Protein AF-A0AAW5K0N6-F1 (afdb_monomer)

Nearest PDB structures (foldseek):
  1rtw-assembly1_D  TM=8.026E-01  e=4.717E+00  Pyrococcus furiosus DSM 3638
  6zmb-assembly1_B  TM=5.317E-01  e=1.872E+00  Pseudomonas putida KT2440
  8w1d-assembly1_A-2  TM=3.981E-01  e=7.067E+00  Pseudomonas aeruginosa PAO1
  6w1s-assembly1_D  TM=4.114E-01  e=8.904E+00  Mus musculus

pLDDT: mean 79.29, std 14.66, range [37.34, 95.25]

Foldseek 3Di:
DCPPVNVVVLVVQLVPDDPVADSVNSVVVSVVVCVVVVNDDPDDPDDPPPDDDPPPPPDPDDDDDLVRLVVLVVLLVVLVVVLVVLVVCLVVDDPVVNVVSVVVSVVSVVSNVVSVVVCVVVVHDPPVPPPDD

Organism: Bifidobacterium adolescentis (NCBI:txid1680)

Radius of gyration: 20.0 Å; Cα contacts (8 Å, |Δi|>4): 59; chains: 1; bounding box: 38×56×42 Å

Structure (mmCIF, N/CA/C/O backbone):
data_AF-A0AAW5K0N6-F1
#
_entry.id   AF-A0AAW5K0N6-F1
#
loop_
_atom_site.group_PDB
_atom_site.id
_atom_site.type_symbol
_atom_site.label_atom_id
_atom_site.label_alt_id
_atom_site.label_comp_id
_atom_site.label_asym_id
_atom_site.label_entity_id
_atom_site.label_seq_id
_atom_site.pdbx_PDB_ins_code
_atom_site.Cartn_x
_atom_site.Cartn_y
_atom_site.Cartn_z
_atom_site.occupancy
_atom_site.B_iso_or_equiv
_atom_site.auth_seq_id
_atom_site.auth_comp_id
_atom_site.auth_asym_id
_atom_site.auth_atom_id
_atom_site.pdbx_PDB_model_num
ATOM 1 N N . MET A 1 1 ? -0.573 10.912 1.934 1.00 37.34 1 MET A N 1
ATOM 2 C CA . MET A 1 1 ? -0.732 10.617 0.493 1.00 37.34 1 MET A CA 1
ATOM 3 C C . MET A 1 1 ? -0.506 11.913 -0.257 1.00 37.34 1 MET A C 1
ATOM 5 O O . MET A 1 1 ? -1.249 12.855 -0.013 1.00 37.34 1 MET A O 1
ATOM 9 N N . THR A 1 2 ? 0.468 12.003 -1.165 1.00 45.62 2 THR A N 1
ATOM 10 C CA . THR A 1 2 ? 0.558 13.175 -2.048 1.00 45.62 2 THR A CA 1
ATOM 11 C C . THR A 1 2 ? -0.726 13.242 -2.869 1.00 45.62 2 THR A C 1
ATOM 13 O O . THR A 1 2 ? -0.993 12.341 -3.663 1.00 45.62 2 THR A O 1
ATOM 16 N N . ASP A 1 3 ? -1.544 14.266 -2.614 1.00 56.03 3 ASP A N 1
ATOM 17 C CA . ASP A 1 3 ? -2.794 14.521 -3.328 1.00 56.03 3 ASP A CA 1
ATOM 18 C C . ASP A 1 3 ? -2.572 14.338 -4.841 1.00 56.03 3 ASP A C 1
ATOM 20 O O . ASP A 1 3 ? -1.567 14.806 -5.389 1.00 56.03 3 ASP A O 1
ATOM 24 N N . VAL A 1 4 ? -3.480 13.629 -5.518 1.00 54.66 4 VAL A N 1
ATOM 25 C CA . VAL A 1 4 ? -3.392 13.312 -6.960 1.00 54.66 4 VAL A CA 1
ATOM 26 C C . VAL A 1 4 ? -3.173 14.592 -7.776 1.00 54.66 4 VAL A C 1
ATOM 28 O O . VAL A 1 4 ? -2.460 14.592 -8.782 1.00 54.66 4 VAL A O 1
ATOM 31 N N . THR A 1 5 ? -3.712 15.708 -7.282 1.00 64.06 5 THR A N 1
ATOM 32 C CA . THR A 1 5 ? -3.511 17.059 -7.807 1.00 64.06 5 THR A CA 1
ATOM 33 C C . THR A 1 5 ? -2.045 17.502 -7.754 1.00 64.06 5 THR A C 1
ATOM 35 O O . THR A 1 5 ? -1.518 17.992 -8.750 1.00 64.06 5 THR A O 1
ATOM 38 N N . THR A 1 6 ? -1.354 17.295 -6.633 1.00 64.44 6 THR A N 1
ATOM 39 C CA . THR A 1 6 ? 0.049 17.694 -6.438 1.00 64.44 6 THR A CA 1
ATOM 40 C C . THR A 1 6 ? 0.991 16.886 -7.324 1.00 64.44 6 THR A C 1
ATOM 42 O O . THR A 1 6 ? 1.914 17.455 -7.904 1.00 64.44 6 THR A O 1
ATOM 45 N N . LYS A 1 7 ? 0.726 15.584 -7.502 1.00 70.19 7 LYS A N 1
ATOM 46 C CA . LYS A 1 7 ? 1.514 14.728 -8.404 1.00 70.19 7 LYS A CA 1
ATOM 47 C C . LYS A 1 7 ? 1.347 15.131 -9.872 1.00 70.19 7 LYS A C 1
ATOM 49 O O . LYS A 1 7 ? 2.329 15.235 -10.597 1.00 70.19 7 LYS A O 1
ATOM 54 N N . LEU A 1 8 ? 0.123 15.442 -10.298 1.00 75.88 8 LEU A N 1
ATOM 55 C CA . LEU A 1 8 ? -0.126 15.926 -11.658 1.00 75.88 8 LEU A CA 1
ATOM 56 C C . LEU A 1 8 ? 0.561 17.278 -11.925 1.00 75.88 8 LEU A C 1
ATOM 58 O O . LEU A 1 8 ? 1.110 17.491 -13.008 1.00 75.88 8 LEU A O 1
ATOM 62 N N . ILE A 1 9 ? 0.543 18.188 -10.944 1.00 78.31 9 ILE A N 1
ATOM 63 C CA . ILE A 1 9 ? 1.215 19.494 -11.030 1.00 78.31 9 ILE A CA 1
ATOM 64 C C . ILE A 1 9 ? 2.738 19.314 -11.112 1.00 78.31 9 ILE A C 1
ATOM 66 O O . ILE A 1 9 ? 3.370 19.950 -11.956 1.00 78.31 9 ILE A O 1
ATOM 70 N N . HIS A 1 10 ? 3.302 18.426 -10.290 1.00 82.94 10 HIS A N 1
ATOM 71 C CA . HIS A 1 10 ? 4.717 18.054 -10.321 1.00 82.94 10 HIS A CA 1
ATOM 72 C C . HIS A 1 10 ? 5.133 17.542 -11.705 1.00 82.94 10 HIS A C 1
ATOM 74 O O . HIS A 1 10 ? 5.986 18.139 -12.362 1.00 82.94 10 HIS A O 1
ATOM 80 N N . ASP A 1 11 ? 4.466 16.498 -12.199 1.00 82.62 11 ASP A N 1
ATOM 81 C CA . ASP A 1 11 ? 4.839 15.844 -13.455 1.00 82.62 11 ASP A CA 1
ATOM 82 C C . ASP A 1 11 ? 4.719 16.811 -14.642 1.00 82.62 11 ASP A C 1
ATOM 84 O O . ASP A 1 11 ? 5.583 16.848 -15.520 1.00 82.62 11 ASP A O 1
ATOM 88 N N . THR A 1 12 ? 3.698 17.674 -14.630 1.00 83.69 12 THR A N 1
ATOM 89 C CA . THR A 1 12 ? 3.529 18.721 -15.647 1.00 83.69 12 THR A CA 1
ATOM 90 C C . THR A 1 12 ? 4.669 19.741 -15.605 1.00 83.69 12 THR A C 1
ATOM 92 O O . THR A 1 12 ? 5.154 20.150 -16.662 1.00 83.69 12 THR A O 1
ATOM 95 N N . PHE A 1 13 ? 5.113 20.154 -14.415 1.00 85.12 13 PHE A N 1
ATOM 96 C CA . PHE A 1 13 ? 6.202 21.117 -14.246 1.00 85.12 13 PHE A CA 1
ATOM 97 C C . PHE A 1 13 ? 7.538 20.557 -14.754 1.00 85.12 13 PHE A C 1
ATOM 99 O O . PHE A 1 13 ? 8.233 21.223 -15.522 1.00 85.12 13 PHE A O 1
ATOM 106 N N . ILE A 1 14 ? 7.860 19.311 -14.398 1.00 85.69 14 ILE A N 1
ATOM 107 C CA . ILE A 1 14 ? 9.108 18.651 -14.802 1.00 85.69 14 ILE A CA 1
ATOM 108 C C . ILE A 1 14 ? 9.134 18.361 -16.312 1.00 85.69 14 ILE A C 1
ATOM 110 O O . ILE A 1 14 ? 10.164 18.556 -16.969 1.00 85.69 14 ILE A O 1
ATOM 114 N N . GLN A 1 15 ? 8.001 17.953 -16.895 1.00 84.69 15 GLN A N 1
ATOM 115 C CA . GLN A 1 15 ? 7.888 17.669 -18.332 1.00 84.69 15 GLN A CA 1
ATOM 116 C C . GLN A 1 15 ? 7.916 18.928 -19.208 1.00 84.69 15 GLN A C 1
ATOM 118 O O . GLN A 1 15 ? 8.376 18.864 -20.344 1.00 84.69 15 GLN A O 1
ATOM 123 N N . ASN A 1 16 ? 7.452 20.071 -18.692 1.00 85.31 16 ASN A N 1
ATOM 124 C CA . ASN A 1 16 ? 7.435 21.348 -19.419 1.00 85.31 16 ASN A CA 1
ATOM 125 C C . ASN A 1 16 ? 8.584 22.282 -19.013 1.00 85.31 16 ASN A C 1
ATOM 127 O O . ASN A 1 16 ? 8.517 23.494 -19.245 1.00 85.31 16 ASN A O 1
ATOM 131 N N . ARG A 1 17 ? 9.643 21.740 -18.402 1.00 85.94 17 ARG A N 1
ATOM 132 C CA . ARG A 1 17 ? 10.827 22.526 -18.056 1.00 85.94 17 ARG A CA 1
ATOM 133 C C . ARG A 1 17 ? 11.449 23.151 -19.317 1.00 85.94 17 ARG A C 1
ATOM 135 O O . ARG A 1 17 ? 11.448 22.525 -20.377 1.00 85.94 17 ARG A O 1
ATOM 142 N N . PRO A 1 18 ? 12.015 24.366 -19.230 1.00 85.94 18 PRO A N 1
ATOM 143 C CA . PRO A 1 18 ? 12.773 24.938 -20.338 1.00 85.94 18 PRO A CA 1
ATOM 144 C C . PRO A 1 18 ? 13.968 24.051 -20.710 1.00 85.94 18 PRO A C 1
ATOM 146 O O . PRO A 1 18 ? 14.649 23.558 -19.818 1.00 85.94 18 PRO A O 1
ATOM 149 N N . ASP A 1 19 ? 14.316 23.956 -21.997 1.00 82.56 19 ASP A N 1
ATOM 150 C CA . ASP A 1 19 ? 15.415 23.099 -22.500 1.00 82.56 19 ASP A CA 1
ATOM 151 C C . ASP A 1 19 ? 16.787 23.346 -21.842 1.00 82.56 19 ASP A C 1
ATOM 153 O O . ASP A 1 19 ? 17.698 22.526 -21.931 1.00 82.56 19 ASP A O 1
ATOM 157 N N . LYS A 1 20 ? 16.961 24.516 -21.219 1.00 86.06 20 LYS A N 1
ATOM 158 C CA . LYS A 1 20 ? 18.194 24.926 -20.534 1.00 86.06 20 LYS A CA 1
ATOM 159 C C . LYS A 1 20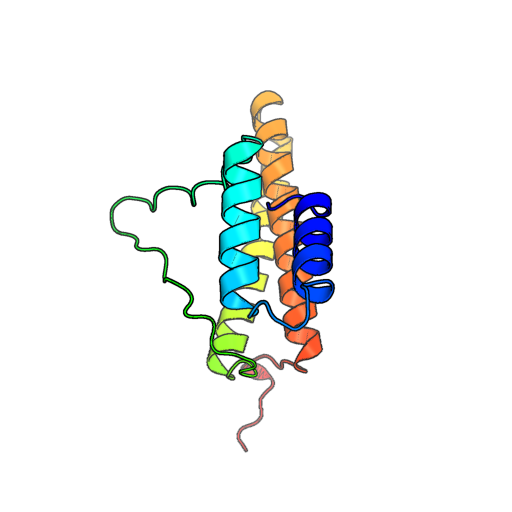 ? 18.248 24.502 -19.067 1.00 86.06 20 LYS A C 1
ATOM 161 O O . LYS A 1 20 ? 19.295 24.675 -18.456 1.00 86.06 20 LYS A O 1
ATOM 166 N N . VAL A 1 21 ? 17.136 24.019 -18.519 1.00 83.06 21 VAL A N 1
ATOM 167 C CA . VAL A 1 21 ? 16.991 23.612 -17.122 1.00 83.06 21 VAL A CA 1
ATOM 168 C C . VAL A 1 21 ? 17.064 22.092 -17.070 1.00 83.06 21 VAL A C 1
ATOM 170 O O . VAL A 1 21 ? 16.287 21.387 -17.721 1.00 83.06 21 VAL A O 1
ATOM 173 N N . GLY A 1 22 ? 18.034 21.585 -16.312 1.00 84.50 22 GLY A N 1
ATOM 174 C CA . GLY A 1 22 ? 18.156 20.153 -16.056 1.00 84.50 22 GLY A CA 1
ATOM 175 C C . GLY A 1 22 ? 16.988 19.641 -15.214 1.00 84.50 22 GLY A C 1
ATOM 176 O O . GLY A 1 22 ? 16.331 20.402 -14.515 1.00 84.50 22 GLY A O 1
ATOM 177 N N . GLU A 1 23 ? 16.733 18.338 -15.249 1.00 80.00 23 GLU A N 1
ATOM 178 C CA . GLU A 1 23 ? 15.653 17.729 -14.462 1.00 80.00 23 GLU A CA 1
ATOM 179 C C . GLU A 1 23 ? 15.841 17.957 -12.957 1.00 80.00 23 GLU A C 1
ATOM 181 O O . GLU A 1 23 ? 14.939 18.441 -12.288 1.00 80.00 23 GLU A O 1
ATOM 186 N N . GLN A 1 24 ? 17.063 17.765 -12.459 1.00 79.81 24 GLN A N 1
ATOM 187 C CA . GLN A 1 24 ? 17.414 18.002 -11.057 1.00 79.81 24 GLN A CA 1
ATOM 188 C C . GLN A 1 24 ? 17.288 19.478 -10.635 1.00 79.81 24 GLN A C 1
ATOM 190 O O . GLN A 1 24 ? 16.914 19.778 -9.508 1.00 79.81 24 GLN A O 1
ATOM 195 N N . GLU A 1 25 ? 17.554 20.415 -11.547 1.00 85.25 25 GLU A N 1
ATOM 196 C CA . GLU A 1 25 ? 17.352 21.846 -11.293 1.00 85.25 25 GLU A CA 1
ATOM 197 C C . GLU A 1 25 ? 15.855 22.201 -11.292 1.00 85.25 25 GLU A C 1
ATOM 199 O O . GLU A 1 25 ? 15.405 23.024 -10.495 1.00 85.25 25 GLU A O 1
ATOM 204 N N . ALA A 1 26 ? 15.057 21.549 -12.143 1.00 84.19 26 ALA A N 1
ATOM 205 C CA . ALA A 1 26 ? 13.605 21.689 -12.135 1.00 84.19 26 ALA A CA 1
ATOM 206 C C . ALA A 1 26 ? 12.992 21.145 -10.830 1.00 84.19 26 ALA A C 1
ATOM 208 O O . ALA A 1 26 ? 12.126 21.801 -10.257 1.00 84.19 26 ALA A O 1
ATOM 209 N N . GLU A 1 27 ? 13.486 20.020 -10.316 1.00 82.88 27 GLU A N 1
ATOM 210 C CA . GLU A 1 27 ? 13.103 19.466 -9.008 1.00 82.88 27 GLU A CA 1
ATOM 211 C C . GLU A 1 27 ? 13.358 20.463 -7.865 1.00 82.88 27 GLU A C 1
ATOM 213 O O . GLU A 1 27 ? 12.482 20.736 -7.042 1.00 82.88 27 GLU A O 1
ATOM 218 N N . GLU A 1 28 ? 14.538 21.086 -7.826 1.00 83.81 28 GLU A N 1
ATOM 219 C CA . GLU A 1 28 ? 14.869 22.097 -6.813 1.00 83.81 28 GLU A CA 1
ATOM 220 C C . GLU A 1 28 ? 13.974 23.343 -6.914 1.00 83.81 28 GLU A C 1
ATOM 222 O O . GLU A 1 28 ? 13.533 23.890 -5.898 1.00 83.81 28 GLU A O 1
ATOM 227 N N . LEU A 1 29 ? 13.661 23.787 -8.135 1.00 85.88 29 LEU A N 1
ATOM 228 C CA . LEU A 1 29 ? 12.755 24.912 -8.372 1.00 85.88 29 LEU A CA 1
ATOM 229 C C . LEU A 1 29 ? 11.319 24.592 -7.952 1.00 85.88 29 LEU A C 1
ATOM 231 O O . LEU A 1 29 ? 10.650 25.453 -7.375 1.00 85.88 29 LEU A O 1
ATOM 235 N N . PHE A 1 30 ? 10.856 23.370 -8.213 1.00 83.38 30 PHE A N 1
ATOM 236 C CA . PHE A 1 30 ? 9.530 22.916 -7.817 1.00 83.38 30 PHE A CA 1
ATOM 237 C C . PHE A 1 30 ? 9.400 22.830 -6.295 1.00 83.38 30 PHE A C 1
ATOM 239 O O . PHE A 1 30 ? 8.462 23.386 -5.724 1.00 83.38 30 PHE A O 1
ATOM 246 N N . ASN A 1 31 ? 10.385 22.234 -5.621 1.00 80.2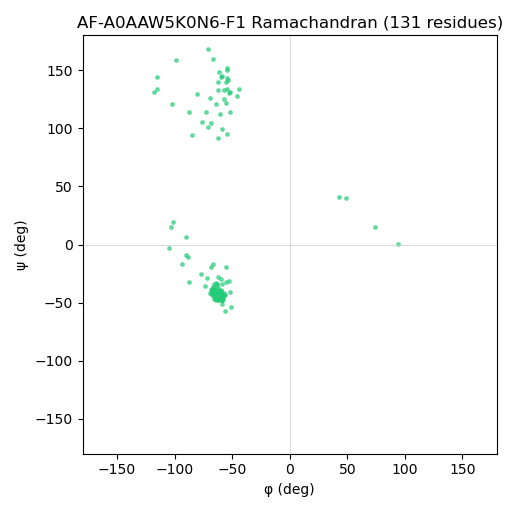5 31 ASN A N 1
ATOM 247 C CA . ASN A 1 31 ? 10.415 22.156 -4.160 1.00 80.25 31 ASN A CA 1
ATOM 248 C C . ASN A 1 31 ? 10.428 23.549 -3.518 1.00 80.25 31 ASN A C 1
ATOM 250 O O . ASN A 1 31 ? 9.663 23.824 -2.595 1.00 80.25 31 ASN A O 1
ATOM 254 N N . ARG A 1 32 ? 11.200 24.486 -4.075 1.00 81.81 32 ARG A N 1
ATOM 255 C CA . ARG A 1 32 ? 11.210 25.878 -3.609 1.00 81.81 32 ARG A CA 1
ATOM 256 C C . ARG A 1 32 ? 9.878 26.599 -3.841 1.00 81.81 32 ARG A C 1
ATOM 258 O O . ARG A 1 32 ? 9.498 27.465 -3.052 1.00 81.81 32 ARG A O 1
ATOM 265 N N . TRP A 1 33 ? 9.174 26.273 -4.924 1.00 83.69 33 TRP A N 1
ATOM 266 C CA . TRP A 1 33 ? 7.828 26.780 -5.189 1.00 83.69 33 TRP A CA 1
ATOM 267 C C . TRP A 1 33 ? 6.817 26.234 -4.169 1.00 83.69 33 TRP A C 1
ATOM 269 O O . TRP A 1 33 ? 6.036 27.015 -3.625 1.00 83.69 33 TRP A O 1
ATOM 279 N N . LEU A 1 34 ? 6.883 24.941 -3.833 1.00 80.00 34 LEU A N 1
ATOM 280 C CA . LEU A 1 34 ? 6.056 24.335 -2.782 1.00 80.00 34 LEU A CA 1
ATOM 281 C C . LEU A 1 34 ? 6.285 25.005 -1.422 1.00 80.00 34 LEU A C 1
ATOM 283 O O . LEU A 1 34 ? 5.322 25.431 -0.781 1.00 80.00 34 LEU A O 1
ATOM 287 N N . GLU A 1 35 ? 7.549 25.192 -1.030 1.00 77.81 35 GLU A N 1
ATOM 288 C CA . GLU A 1 35 ? 7.925 25.887 0.207 1.00 77.81 35 GLU A CA 1
ATOM 289 C C . GLU A 1 35 ? 7.379 27.321 0.249 1.00 77.81 35 GLU A C 1
ATOM 291 O O . GLU A 1 35 ? 6.806 27.746 1.254 1.00 77.81 35 GLU A O 1
ATOM 296 N N . PHE A 1 36 ? 7.508 28.070 -0.854 1.00 79.19 36 PHE A N 1
ATOM 297 C CA . PHE A 1 36 ? 6.990 29.438 -0.954 1.00 79.19 36 PHE A CA 1
ATOM 298 C C . PHE A 1 36 ? 5.463 29.500 -0.818 1.00 79.19 36 PHE A C 1
ATOM 300 O O . PHE A 1 36 ? 4.927 30.458 -0.257 1.00 79.19 36 PHE A O 1
ATOM 307 N N . HIS A 1 37 ? 4.760 28.480 -1.308 1.00 78.88 37 HIS A N 1
ATOM 308 C CA . HIS A 1 37 ? 3.304 28.382 -1.239 1.00 78.88 37 HIS A CA 1
ATOM 309 C C 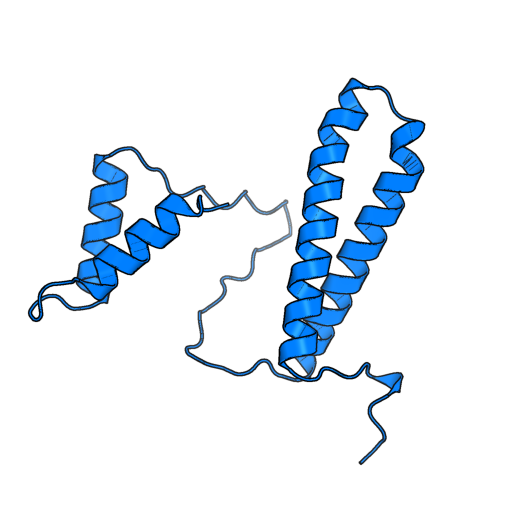. HIS A 1 37 ? 2.784 27.667 0.017 1.00 78.88 37 HIS A C 1
ATOM 311 O O . HIS A 1 37 ? 1.574 27.480 0.148 1.00 78.88 37 HIS A O 1
ATOM 317 N N . GLY A 1 38 ? 3.662 27.329 0.968 1.00 69.25 38 GLY A N 1
ATOM 318 C CA . GLY A 1 38 ? 3.284 26.716 2.242 1.00 69.25 38 GLY A CA 1
ATOM 319 C C . GLY A 1 38 ? 2.874 25.247 2.134 1.00 69.25 38 GLY A C 1
ATOM 320 O O . GLY A 1 38 ? 2.288 24.714 3.075 1.00 69.25 38 GLY A O 1
ATOM 321 N N . PHE A 1 39 ? 3.179 24.586 1.015 1.00 67.19 39 PHE A N 1
ATOM 322 C CA . PHE A 1 39 ? 3.086 23.136 0.915 1.00 67.19 39 PHE A CA 1
ATOM 323 C C . PHE A 1 39 ? 4.282 22.534 1.648 1.00 67.19 39 PHE A C 1
ATOM 325 O O . PHE A 1 39 ? 5.408 22.572 1.157 1.00 67.19 39 PHE A O 1
ATOM 332 N N . GLN A 1 40 ? 4.039 21.987 2.837 1.00 58.09 40 GLN A N 1
ATOM 333 C CA . GLN A 1 40 ? 5.016 21.116 3.475 1.00 58.09 40 GLN A CA 1
ATOM 334 C C . GLN A 1 40 ? 4.890 19.726 2.842 1.00 58.09 40 GLN A C 1
ATOM 336 O O . GLN A 1 40 ? 3.766 19.219 2.760 1.00 58.09 40 GLN A O 1
ATOM 341 N N . PRO A 1 41 ? 5.989 19.097 2.385 1.00 56.25 41 PRO A N 1
ATOM 342 C CA . PRO A 1 41 ? 5.951 17.664 2.136 1.00 56.25 41 PRO A CA 1
ATOM 343 C C . PRO A 1 41 ? 5.481 16.998 3.432 1.00 56.25 41 PRO A C 1
ATOM 345 O O . PRO A 1 41 ? 5.928 17.390 4.511 1.00 56.25 41 PRO A O 1
ATOM 348 N N . GLU A 1 42 ? 4.539 16.057 3.342 1.00 54.72 42 GLU A N 1
ATOM 349 C CA . GLU A 1 42 ? 4.155 15.259 4.508 1.00 54.72 42 GLU A CA 1
ATOM 350 C C . GLU A 1 42 ? 5.445 14.681 5.104 1.00 54.72 42 GLU A C 1
ATOM 352 O O . GLU A 1 42 ? 6.142 13.908 4.440 1.00 54.72 42 GLU A O 1
ATOM 357 N N . GLU A 1 43 ? 5.812 15.106 6.318 1.00 54.09 43 GLU A N 1
ATOM 358 C CA . GLU A 1 43 ? 6.929 14.489 7.023 1.00 54.09 43 GLU A CA 1
ATOM 359 C C . GLU A 1 43 ? 6.606 13.001 7.129 1.00 54.09 43 GLU A C 1
ATOM 361 O O . GLU A 1 43 ? 5.526 12.628 7.601 1.00 54.09 43 GLU A O 1
ATOM 366 N N . GLN A 1 44 ? 7.521 12.145 6.659 1.00 54.94 44 GLN A N 1
ATOM 367 C CA . GLN A 1 44 ? 7.380 10.716 6.902 1.00 54.94 44 GLN A CA 1
ATOM 368 C C . GLN A 1 44 ? 7.164 10.524 8.408 1.00 54.94 44 GLN A C 1
ATOM 370 O O . GLN A 1 44 ? 7.907 11.114 9.203 1.00 54.94 44 GLN A O 1
ATOM 375 N N . PRO A 1 45 ? 6.148 9.745 8.820 1.00 54.94 45 PRO A N 1
ATOM 376 C CA . PRO A 1 45 ? 5.902 9.512 10.233 1.00 54.94 45 PRO A CA 1
ATOM 377 C C . PRO A 1 45 ? 7.186 8.991 10.876 1.00 54.94 45 PRO A C 1
ATOM 379 O O . PRO A 1 45 ? 7.914 8.221 10.260 1.00 54.94 45 PRO A O 1
ATOM 382 N N . ILE A 1 46 ? 7.488 9.414 12.101 1.00 69.62 46 ILE A N 1
ATOM 383 C CA . ILE A 1 46 ? 8.695 8.963 12.805 1.00 69.62 46 ILE A CA 1
ATOM 384 C C . ILE A 1 46 ? 8.600 7.448 13.021 1.00 69.62 46 ILE A C 1
ATOM 386 O O . ILE A 1 46 ? 7.562 6.944 13.456 1.00 69.62 46 ILE A O 1
ATOM 390 N N . ALA A 1 47 ? 9.677 6.718 12.717 1.00 58.00 47 ALA A N 1
ATOM 391 C CA . ALA A 1 47 ? 9.706 5.273 12.916 1.00 58.00 47 ALA A CA 1
ATOM 392 C C . ALA A 1 47 ? 9.531 4.947 14.409 1.00 58.00 47 ALA A C 1
ATOM 394 O O . ALA A 1 47 ? 10.113 5.637 15.256 1.00 58.00 47 ALA A O 1
ATOM 395 N N . PRO A 1 48 ? 8.757 3.910 14.768 1.00 65.88 48 PRO A N 1
ATOM 396 C CA . PRO A 1 48 ? 8.692 3.441 16.145 1.00 65.88 48 PRO A CA 1
ATOM 397 C C . PRO A 1 48 ? 10.085 3.110 16.696 1.00 65.88 48 PRO A C 1
ATOM 399 O O . PRO A 1 48 ? 10.981 2.693 15.963 1.00 65.88 48 PRO A O 1
ATOM 402 N N . ALA A 1 49 ? 10.271 3.262 18.008 1.00 67.44 49 ALA A N 1
ATOM 403 C CA . ALA A 1 49 ? 11.552 2.983 18.651 1.00 67.44 49 ALA A CA 1
ATOM 404 C C . ALA A 1 49 ? 12.025 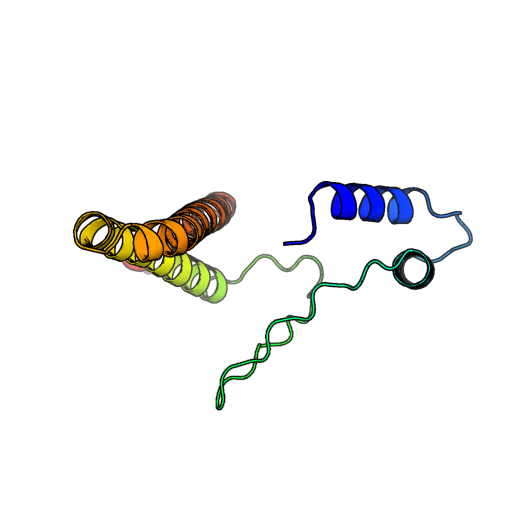1.543 18.359 1.00 67.44 49 ALA A C 1
ATOM 406 O O . ALA A 1 49 ? 11.332 0.582 18.687 1.00 67.44 49 ALA A O 1
ATOM 407 N N . GLY A 1 50 ? 13.215 1.410 17.766 1.00 70.62 50 GLY A N 1
ATOM 408 C CA . GLY A 1 50 ? 13.799 0.123 17.369 1.00 70.62 50 GLY A CA 1
ATOM 409 C C . GLY A 1 50 ? 13.538 -0.295 15.917 1.00 70.62 50 GLY A C 1
ATOM 410 O O . GLY A 1 50 ? 14.013 -1.355 15.522 1.00 70.62 50 GLY A O 1
ATOM 411 N N . PHE A 1 51 ? 12.831 0.522 15.132 1.00 58.44 51 PHE A N 1
ATOM 412 C CA . PHE A 1 51 ? 12.628 0.334 13.695 1.00 58.44 51 PHE A CA 1
ATOM 413 C C . PHE A 1 51 ? 13.289 1.479 12.918 1.00 58.44 51 PHE A C 1
ATOM 415 O O . PHE A 1 51 ? 13.274 2.627 13.359 1.00 58.44 51 PHE A O 1
ATOM 422 N N . GLU A 1 52 ? 13.851 1.174 11.751 1.00 66.88 52 GLU A N 1
ATOM 423 C CA . GLU A 1 52 ? 14.329 2.165 10.783 1.00 66.88 52 GLU A CA 1
ATOM 424 C C . GLU A 1 52 ? 13.516 1.987 9.499 1.00 66.88 52 GLU A C 1
ATOM 426 O O . GLU A 1 52 ? 13.362 0.862 9.022 1.00 66.88 52 GLU A O 1
ATOM 431 N N . TYR A 1 53 ? 12.975 3.075 8.940 1.00 52.81 53 TYR A N 1
ATOM 432 C CA . TYR A 1 53 ? 12.449 3.006 7.578 1.00 52.81 53 TYR A CA 1
ATOM 433 C C . TYR A 1 53 ? 13.626 2.852 6.624 1.00 52.81 53 TYR A C 1
ATOM 435 O O . TYR A 1 53 ? 14.562 3.655 6.641 1.00 52.81 53 TYR A O 1
ATOM 443 N N . GLU A 1 54 ? 13.577 1.825 5.785 1.00 56.97 54 GLU A N 1
ATOM 444 C CA . GLU A 1 54 ? 14.561 1.660 4.732 1.00 56.97 54 GLU A CA 1
ATOM 445 C C . GLU A 1 54 ? 14.428 2.834 3.753 1.00 56.97 54 GLU A C 1
ATOM 447 O O . GLU A 1 54 ? 13.363 3.094 3.188 1.00 56.97 54 GLU A O 1
ATOM 452 N N . THR A 1 55 ? 15.509 3.598 3.583 1.00 52.75 55 THR A N 1
ATOM 453 C CA . THR A 1 55 ? 15.543 4.653 2.569 1.00 52.75 55 THR A CA 1
ATOM 454 C C . THR A 1 55 ? 15.592 3.972 1.212 1.00 52.75 55 THR A C 1
ATOM 456 O O . THR A 1 55 ? 16.638 3.476 0.793 1.00 52.75 55 THR A O 1
ATOM 459 N N . VAL A 1 56 ? 14.443 3.911 0.533 1.00 50.09 56 VAL A N 1
ATOM 460 C CA . VAL A 1 56 ? 14.348 3.390 -0.832 1.00 50.09 56 VAL A CA 1
ATOM 461 C C . VAL A 1 56 ? 15.272 4.232 -1.708 1.00 50.09 56 VAL A C 1
ATOM 463 O O . VAL A 1 56 ? 14.934 5.340 -2.119 1.00 50.09 56 VAL A O 1
ATOM 466 N N . LYS A 1 57 ? 16.474 3.723 -1.987 1.00 47.75 57 LYS A N 1
ATOM 467 C CA . LYS A 1 57 ? 17.280 4.236 -3.088 1.00 47.75 57 LYS A CA 1
ATOM 468 C C . LYS A 1 57 ? 16.542 3.823 -4.344 1.00 47.75 57 LYS A C 1
ATOM 470 O O . LYS A 1 57 ? 16.559 2.646 -4.693 1.00 47.75 57 LYS A O 1
ATOM 475 N N . THR A 1 58 ? 15.868 4.774 -4.979 1.00 47.47 58 THR A N 1
ATOM 476 C CA . THR A 1 58 ? 15.259 4.605 -6.294 1.00 47.47 58 THR A CA 1
ATOM 477 C C . THR A 1 58 ? 16.341 4.131 -7.260 1.00 47.47 58 THR A C 1
ATOM 479 O O . THR A 1 58 ? 17.136 4.909 -7.782 1.00 47.47 58 THR A O 1
ATOM 482 N N . LYS A 1 59 ? 16.438 2.815 -7.451 1.00 48.19 59 LYS A N 1
ATOM 483 C CA . LYS A 1 59 ? 17.128 2.264 -8.607 1.00 48.19 59 LYS A CA 1
ATOM 484 C C . LYS A 1 59 ? 16.199 2.524 -9.784 1.00 48.19 59 LYS A C 1
ATOM 486 O O . LYS A 1 59 ? 15.083 2.011 -9.800 1.00 48.19 59 LYS A O 1
ATOM 491 N N . GLU A 1 60 ? 16.646 3.369 -10.707 1.00 48.91 60 GLU A N 1
ATOM 492 C CA . GLU A 1 60 ? 16.019 3.552 -12.016 1.00 48.91 60 GLU A CA 1
ATOM 493 C C . GLU A 1 60 ? 15.694 2.175 -12.626 1.00 48.91 60 GLU A C 1
ATOM 495 O O . GLU A 1 60 ? 16.549 1.286 -12.649 1.00 48.91 60 GLU A O 1
ATOM 500 N N . ASP A 1 61 ? 14.439 1.995 -13.048 1.00 51.47 61 ASP A N 1
ATOM 501 C CA . ASP A 1 61 ? 13.946 0.918 -13.922 1.00 51.47 61 ASP A CA 1
ATOM 502 C C . ASP A 1 61 ? 14.462 -0.506 -13.653 1.00 51.47 61 ASP A C 1
ATOM 504 O O . ASP A 1 61 ? 14.723 -1.296 -14.563 1.00 51.47 61 ASP A O 1
ATOM 508 N N . SER A 1 62 ? 14.575 -0.892 -12.384 1.00 62.78 62 SER A N 1
ATOM 509 C CA . SER A 1 62 ? 14.857 -2.285 -12.043 1.00 62.78 62 SER A CA 1
ATOM 510 C C . SER A 1 62 ? 13.544 -3.061 -11.952 1.00 62.78 62 SER A C 1
ATOM 512 O O . SER A 1 62 ? 12.722 -2.804 -11.074 1.00 62.78 62 SER A O 1
ATOM 514 N N . THR A 1 63 ? 13.339 -4.011 -12.871 1.00 76.94 63 THR A N 1
ATOM 515 C CA . THR A 1 63 ? 12.306 -5.047 -12.706 1.00 76.94 63 THR A CA 1
ATOM 516 C C . THR A 1 63 ? 12.512 -5.716 -11.337 1.00 76.94 63 THR A C 1
ATOM 518 O O . THR A 1 63 ? 13.659 -6.069 -11.043 1.00 76.94 63 THR A O 1
ATOM 521 N N . PRO A 1 64 ? 11.468 -5.856 -10.494 1.00 82.00 64 PRO A N 1
ATOM 522 C CA . PRO A 1 64 ? 11.591 -6.496 -9.186 1.00 82.00 64 PRO A CA 1
ATOM 523 C C . PRO A 1 64 ? 12.181 -7.899 -9.321 1.00 82.00 64 PRO A C 1
ATOM 525 O O . PRO A 1 64 ? 11.851 -8.626 -10.261 1.00 82.00 64 PRO A O 1
ATOM 528 N N . SER A 1 65 ? 13.063 -8.278 -8.400 1.00 86.38 65 SER A N 1
ATOM 529 C CA . SER A 1 65 ? 13.557 -9.652 -8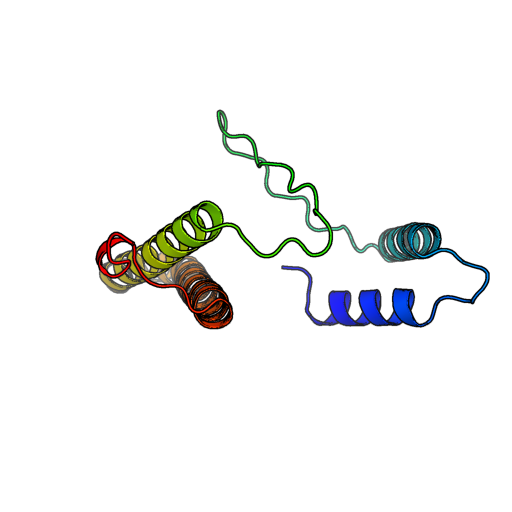.333 1.00 86.38 65 SER A CA 1
ATOM 530 C C . SER A 1 65 ? 12.464 -10.606 -7.839 1.00 86.38 65 SER A C 1
ATOM 532 O O . SER A 1 65 ? 11.428 -10.178 -7.332 1.00 86.38 65 SER A O 1
ATOM 534 N N . SER A 1 66 ? 12.698 -11.915 -7.959 1.00 86.19 66 SER A N 1
ATOM 535 C CA . SER A 1 66 ? 11.789 -12.929 -7.410 1.00 86.19 66 SER A CA 1
ATOM 536 C C . SER A 1 66 ? 11.562 -12.741 -5.906 1.00 86.19 66 SER A C 1
ATOM 538 O O . SER A 1 66 ? 10.422 -12.794 -5.461 1.00 86.19 66 SER A O 1
ATOM 540 N N . ASP A 1 67 ? 12.629 -12.462 -5.151 1.00 87.44 67 ASP A N 1
ATOM 541 C CA . ASP A 1 67 ? 12.559 -12.236 -3.704 1.00 87.44 67 ASP A CA 1
ATOM 542 C C . ASP A 1 67 ? 11.752 -10.969 -3.375 1.00 87.44 67 ASP A C 1
ATOM 544 O O . ASP A 1 67 ? 10.970 -10.958 -2.424 1.00 87.44 67 ASP A O 1
ATOM 548 N N . ASP A 1 68 ? 11.890 -9.912 -4.188 1.00 89.38 68 ASP A N 1
ATOM 549 C CA . ASP A 1 68 ? 11.085 -8.693 -4.040 1.00 89.38 68 ASP A CA 1
ATOM 550 C C . ASP A 1 68 ? 9.600 -8.986 -4.290 1.00 89.38 68 ASP A C 1
ATOM 552 O O . ASP A 1 68 ? 8.741 -8.511 -3.549 1.00 89.38 68 ASP A O 1
ATOM 556 N N . LEU A 1 69 ? 9.282 -9.785 -5.315 1.00 90.75 69 LEU A N 1
ATOM 557 C CA . LEU A 1 69 ? 7.904 -10.185 -5.602 1.00 90.75 69 LEU A CA 1
ATOM 558 C C . LEU A 1 69 ? 7.327 -11.083 -4.500 1.00 90.75 69 LEU A C 1
ATOM 560 O O . LEU A 1 69 ? 6.161 -10.926 -4.152 1.00 90.75 69 LEU A O 1
ATOM 564 N N . ASP A 1 70 ? 8.132 -11.964 -3.905 1.00 90.94 70 ASP A N 1
ATOM 565 C CA . ASP A 1 70 ? 7.726 -12.773 -2.751 1.00 90.94 70 ASP A CA 1
ATOM 566 C C . ASP A 1 70 ? 7.440 -11.900 -1.518 1.00 90.94 70 ASP A C 1
ATOM 568 O O . ASP A 1 70 ? 6.444 -12.107 -0.820 1.00 90.94 70 ASP A O 1
ATOM 572 N N . ALA A 1 71 ? 8.247 -10.862 -1.282 1.00 91.19 71 ALA A N 1
ATOM 573 C CA . ALA A 1 71 ? 7.983 -9.884 -0.229 1.00 91.19 71 ALA A CA 1
ATOM 574 C C . ALA A 1 71 ? 6.705 -9.065 -0.497 1.00 91.19 71 ALA A C 1
ATOM 576 O O . ALA A 1 71 ? 5.931 -8.806 0.428 1.00 91.19 71 ALA A O 1
ATOM 577 N N . ILE A 1 72 ? 6.453 -8.686 -1.755 1.00 91.00 72 ILE A N 1
ATOM 578 C CA . ILE A 1 72 ? 5.227 -7.991 -2.179 1.00 91.00 72 ILE A CA 1
ATOM 579 C C . ILE A 1 72 ? 3.999 -8.894 -1.992 1.00 91.00 72 ILE A C 1
ATOM 581 O O . ILE A 1 72 ? 2.980 -8.420 -1.491 1.00 91.00 72 ILE A O 1
ATOM 585 N N . ALA A 1 73 ? 4.091 -10.179 -2.340 1.00 92.31 73 ALA A N 1
ATOM 586 C CA . ALA A 1 73 ? 3.024 -11.157 -2.128 1.00 92.31 73 ALA A CA 1
ATOM 587 C C . ALA A 1 73 ? 2.694 -11.311 -0.641 1.00 92.31 73 ALA A C 1
ATOM 589 O O . ALA A 1 73 ? 1.539 -11.154 -0.246 1.00 92.31 73 ALA A O 1
ATOM 590 N N . LEU A 1 74 ? 3.715 -11.468 0.205 1.00 93.94 74 LEU A N 1
ATOM 591 C CA . LEU A 1 74 ? 3.530 -11.526 1.653 1.00 93.94 74 LEU A CA 1
ATOM 592 C C . LEU A 1 74 ? 2.886 -10.244 2.211 1.00 93.94 74 LEU A C 1
ATOM 594 O O . LEU A 1 74 ? 2.036 -10.305 3.100 1.00 93.94 74 LEU A O 1
ATOM 598 N N . ALA A 1 75 ? 3.273 -9.071 1.705 1.00 93.94 75 ALA A N 1
ATOM 599 C CA . ALA A 1 75 ? 2.653 -7.805 2.091 1.00 93.94 75 ALA A CA 1
ATOM 600 C C . ALA A 1 75 ? 1.181 -7.720 1.647 1.00 93.94 75 ALA A C 1
ATOM 602 O O . ALA A 1 75 ? 0.350 -7.215 2.404 1.00 93.94 75 ALA A O 1
ATOM 603 N N . SER A 1 76 ? 0.854 -8.244 0.462 1.00 92.75 76 SER A N 1
ATOM 604 C CA . SER A 1 76 ? -0.514 -8.320 -0.066 1.00 92.75 76 SER A CA 1
ATOM 605 C C . SER A 1 76 ? -1.415 -9.187 0.819 1.00 92.75 76 SER A C 1
ATOM 607 O O . SER A 1 76 ? -2.503 -8.762 1.225 1.00 92.75 76 SER A O 1
ATOM 609 N N . ASP A 1 77 ? -0.923 -10.364 1.207 1.00 93.56 77 ASP A N 1
ATOM 610 C CA . ASP A 1 77 ? -1.621 -11.272 2.118 1.00 93.56 77 ASP A CA 1
ATOM 611 C C . ASP A 1 77 ? -1.808 -10.643 3.497 1.00 93.56 77 ASP A C 1
ATOM 613 O O . ASP A 1 77 ? -2.891 -10.704 4.080 1.00 93.56 77 ASP A O 1
ATOM 617 N N . ASN A 1 78 ? -0.775 -9.978 4.020 1.00 9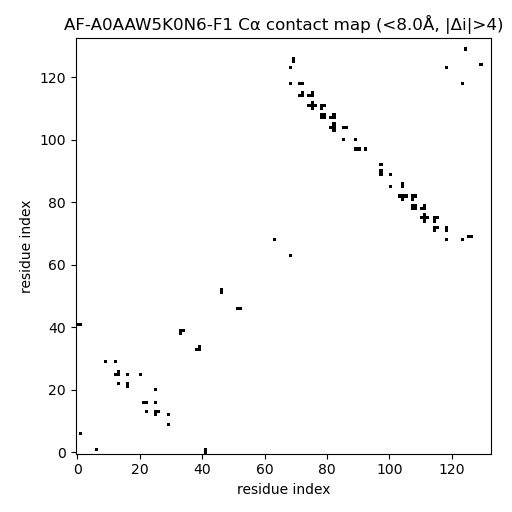4.69 78 ASN A N 1
ATOM 618 C CA . ASN A 1 78 ? -0.855 -9.284 5.302 1.00 94.69 78 ASN A CA 1
ATOM 619 C C . ASN A 1 78 ? -1.889 -8.154 5.286 1.00 94.69 78 ASN A C 1
ATOM 621 O O . ASN A 1 78 ? -2.627 -8.000 6.261 1.00 94.69 78 ASN A O 1
ATOM 625 N N . ALA A 1 79 ? -1.971 -7.381 4.200 1.00 93.31 79 ALA A N 1
ATOM 626 C CA . ALA A 1 79 ? -2.974 -6.332 4.046 1.00 93.31 79 ALA A CA 1
ATOM 627 C C . ALA A 1 79 ? -4.391 -6.923 4.000 1.00 93.31 79 ALA A C 1
ATOM 629 O O . ALA A 1 79 ? -5.258 -6.493 4.760 1.00 93.31 79 ALA A O 1
ATOM 630 N N . THR A 1 80 ? -4.592 -7.977 3.207 1.00 93.88 80 THR A N 1
ATOM 631 C CA . THR A 1 80 ? -5.874 -8.693 3.096 1.00 93.88 80 THR A CA 1
ATOM 632 C C . THR A 1 80 ? -6.316 -9.278 4.442 1.00 93.88 80 THR A C 1
ATOM 634 O O . THR A 1 80 ? -7.454 -9.091 4.872 1.00 93.88 80 THR A O 1
ATOM 637 N N . ASN A 1 81 ? -5.401 -9.936 5.160 1.00 95.25 81 ASN A N 1
ATOM 638 C CA . ASN A 1 81 ? -5.676 -10.504 6.479 1.00 95.25 81 ASN A CA 1
ATOM 639 C C . ASN A 1 81 ? -5.977 -9.416 7.518 1.00 95.25 81 ASN A C 1
ATOM 641 O O . ASN A 1 81 ? -6.872 -9.586 8.344 1.00 95.25 81 ASN A O 1
ATOM 645 N N . SER A 1 82 ? -5.267 -8.286 7.468 1.00 94.62 82 SER A N 1
ATOM 646 C CA . SER A 1 82 ? -5.502 -7.160 8.380 1.00 94.62 82 SER A CA 1
ATOM 647 C C . SER A 1 82 ? -6.870 -6.518 8.139 1.00 94.62 82 SER A C 1
ATOM 649 O O . SER A 1 82 ? -7.587 -6.252 9.103 1.00 94.62 82 SER A O 1
ATOM 651 N N . ALA A 1 83 ? -7.268 -6.337 6.874 1.00 94.06 83 ALA A N 1
ATOM 652 C CA . ALA A 1 83 ? -8.606 -5.875 6.508 1.00 94.06 83 ALA A CA 1
ATOM 653 C C . ALA A 1 83 ? -9.692 -6.826 7.039 1.00 94.06 83 ALA A C 1
ATOM 655 O O . ALA A 1 83 ? -10.625 -6.387 7.711 1.00 94.06 83 ALA A O 1
ATOM 656 N N . ALA A 1 84 ? -9.524 -8.139 6.841 1.00 94.38 84 ALA A N 1
ATOM 657 C CA . ALA A 1 84 ? -10.454 -9.145 7.353 1.00 94.38 84 ALA A CA 1
ATOM 658 C C . ALA A 1 84 ? -10.573 -9.102 8.888 1.00 94.38 84 ALA A C 1
ATOM 660 O O . ALA A 1 84 ? -11.679 -9.042 9.422 1.00 94.38 84 ALA A O 1
ATOM 661 N N . MET A 1 85 ? -9.445 -9.042 9.605 1.00 94.69 85 MET A N 1
ATOM 662 C CA . MET A 1 85 ? -9.437 -8.946 11.069 1.00 94.69 85 MET A CA 1
ATOM 663 C C . MET A 1 85 ? -10.135 -7.680 11.576 1.00 94.69 85 MET A C 1
ATOM 665 O O . MET A 1 85 ? -10.856 -7.740 12.570 1.00 94.69 85 MET A O 1
ATOM 669 N N . ILE A 1 86 ? -9.923 -6.537 10.915 1.00 93.81 86 ILE A N 1
ATOM 670 C CA . ILE A 1 86 ? -10.586 -5.277 11.272 1.00 93.81 86 ILE A CA 1
ATOM 671 C C . ILE A 1 86 ? -12.088 -5.376 11.009 1.00 93.81 86 ILE A C 1
ATOM 673 O O . ILE A 1 86 ? -12.876 -4.985 11.870 1.00 93.81 86 ILE A O 1
ATOM 677 N N . SER A 1 87 ? -12.486 -5.934 9.865 1.00 93.31 87 SER A N 1
ATOM 678 C CA . SER A 1 87 ? -13.892 -6.147 9.521 1.00 93.31 87 SER A CA 1
ATOM 679 C C . SER A 1 87 ? -14.599 -7.03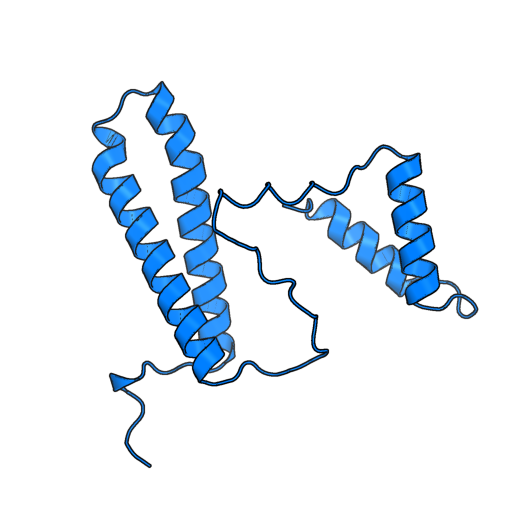8 10.547 1.00 93.31 87 SER A C 1
ATOM 681 O O . SER A 1 87 ? -15.705 -6.709 10.969 1.00 93.31 87 SER A O 1
ATOM 683 N N . ASP A 1 88 ? -13.955 -8.117 10.998 1.00 94.19 88 ASP A N 1
ATOM 684 C CA . ASP A 1 88 ? -14.523 -9.056 11.975 1.00 94.19 88 ASP A CA 1
ATOM 685 C C . ASP A 1 88 ? -14.801 -8.405 13.337 1.00 94.19 88 ASP A C 1
ATOM 687 O O . ASP A 1 88 ? -15.762 -8.763 14.024 1.00 94.19 88 ASP A O 1
ATOM 691 N N . VAL A 1 89 ? -13.964 -7.451 13.755 1.00 93.06 89 VAL A N 1
ATOM 692 C CA . VAL A 1 89 ? -14.120 -6.778 15.053 1.00 93.06 89 VAL A CA 1
ATOM 693 C C . VAL A 1 89 ? -14.926 -5.483 14.969 1.00 93.06 89 VAL A C 1
ATOM 695 O O . VAL A 1 89 ? -15.409 -5.028 16.007 1.00 93.06 89 VAL A O 1
ATOM 698 N N . MET A 1 90 ? -15.107 -4.907 13.775 1.00 92.50 90 MET A N 1
ATOM 699 C CA . MET A 1 90 ? -15.724 -3.592 13.552 1.00 92.50 90 MET A CA 1
ATOM 700 C C . MET A 1 90 ? -17.076 -3.460 14.264 1.00 92.50 90 MET A C 1
ATOM 702 O O . MET A 1 90 ? -17.261 -2.579 15.105 1.00 92.50 90 MET A O 1
ATOM 706 N N . ASP A 1 91 ? -17.988 -4.399 14.017 1.00 89.44 91 ASP A N 1
ATOM 707 C CA . ASP A 1 91 ? -19.360 -4.362 14.541 1.00 89.44 91 ASP A CA 1
ATOM 708 C C . ASP A 1 91 ? -19.439 -4.511 16.070 1.00 89.44 91 ASP A C 1
ATOM 710 O O . ASP A 1 91 ? -20.458 -4.194 16.685 1.00 89.44 91 ASP A O 1
ATOM 714 N N . SER A 1 92 ? -18.364 -4.986 16.706 1.00 91.88 92 SER A N 1
ATOM 715 C CA . SER A 1 92 ? -18.294 -5.188 18.159 1.00 91.88 92 SER A CA 1
ATOM 716 C C . SER A 1 92 ? -17.780 -3.969 18.934 1.00 91.88 92 SER A C 1
ATOM 718 O O . SER A 1 92 ? -17.827 -3.954 20.167 1.00 91.88 92 SER A O 1
ATOM 720 N N . LEU A 1 93 ? -17.282 -2.951 18.229 1.00 92.12 93 LEU A N 1
ATOM 721 C CA . LEU A 1 93 ? -16.624 -1.789 18.819 1.00 92.12 93 LEU A CA 1
ATOM 722 C C . LEU A 1 93 ? -17.565 -0.580 18.944 1.00 92.12 93 LEU A C 1
ATOM 724 O O . LEU A 1 93 ? -18.573 -0.500 18.248 1.00 92.12 93 LEU A O 1
ATOM 728 N N . PRO A 1 94 ? -17.258 0.389 19.826 1.00 93.00 94 PRO A N 1
ATOM 729 C CA . PRO A 1 94 ? -18.001 1.646 19.891 1.00 93.00 94 PRO A CA 1
ATOM 730 C C . PRO A 1 94 ? -17.908 2.432 18.576 1.00 93.00 94 PRO A C 1
ATOM 732 O O . PRO A 1 94 ? -16.858 2.438 17.939 1.00 93.00 94 PRO A O 1
ATOM 735 N N . GLU A 1 95 ? -18.958 3.179 18.231 1.00 88.38 95 GLU A N 1
ATOM 736 C CA . GLU A 1 95 ? -19.067 3.967 16.986 1.00 88.38 95 GLU A CA 1
ATOM 737 C C . GLU A 1 95 ? -17.860 4.900 16.755 1.00 88.38 95 GLU A C 1
ATOM 739 O O . GLU A 1 95 ? -17.290 4.939 15.670 1.00 88.38 95 GLU A O 1
ATOM 744 N N . SER A 1 96 ? -17.355 5.548 17.813 1.00 86.19 96 SER A N 1
ATOM 745 C CA . SER A 1 96 ? -16.151 6.394 17.743 1.00 86.19 96 SER A CA 1
ATOM 746 C C . SER A 1 96 ? -14.874 5.641 17.341 1.00 86.19 96 SER A C 1
ATOM 748 O O . SER A 1 96 ? -13.938 6.232 16.815 1.00 86.19 96 SER A O 1
ATOM 750 N N . THR A 1 97 ? -14.793 4.344 17.647 1.00 88.56 97 THR A N 1
ATOM 751 C CA . THR A 1 97 ? -13.670 3.475 17.269 1.00 88.56 97 THR A CA 1
ATOM 752 C C . THR A 1 97 ? -13.896 2.866 15.888 1.00 88.56 97 THR A C 1
ATOM 754 O O . THR A 1 97 ? -12.931 2.690 15.149 1.00 88.56 97 THR A O 1
ATOM 757 N N . GLN A 1 98 ? -15.153 2.604 15.518 1.00 89.81 98 GLN A N 1
ATOM 758 C CA . GLN A 1 98 ? -15.525 2.159 14.176 1.00 89.81 98 GLN A CA 1
ATOM 759 C C . GLN A 1 98 ? -15.148 3.193 13.116 1.00 89.81 98 GLN A C 1
ATOM 761 O O . GLN A 1 98 ? -14.535 2.830 12.122 1.00 89.81 98 GLN A O 1
ATOM 766 N N . GLU A 1 99 ? -15.423 4.482 13.344 1.00 88.19 99 GLU A N 1
ATOM 767 C CA . GLU A 1 99 ? -15.030 5.544 12.404 1.00 88.19 99 GLU A CA 1
ATOM 768 C C . GLU A 1 99 ? -13.511 5.582 12.175 1.00 88.19 99 GLU A C 1
ATOM 770 O O . GLU A 1 99 ? -13.052 5.686 11.038 1.00 88.19 99 GLU A O 1
ATOM 775 N N . ALA A 1 100 ? -12.717 5.438 13.241 1.00 83.81 100 ALA A N 1
ATOM 776 C CA . ALA A 1 100 ? -11.259 5.402 13.138 1.00 83.81 100 ALA A CA 1
ATOM 777 C C . ALA A 1 100 ? -10.753 4.146 12.403 1.00 83.81 100 ALA A C 1
ATOM 779 O O . ALA A 1 100 ? -9.801 4.220 11.626 1.00 83.81 100 ALA A O 1
ATOM 780 N N . LEU A 1 101 ? -11.391 2.995 12.632 1.00 90.81 101 LEU A N 1
ATOM 781 C CA . LEU A 1 101 ? -11.046 1.734 11.977 1.00 90.81 101 LEU A CA 1
ATOM 782 C C . LEU A 1 101 ? -11.549 1.649 10.536 1.00 90.81 101 LEU A C 1
ATOM 784 O O . LEU A 1 101 ? -10.939 0.939 9.746 1.00 90.81 101 LEU A O 1
ATOM 788 N N . ALA A 1 102 ? -12.612 2.365 10.171 1.00 89.56 102 ALA A N 1
ATOM 789 C CA . ALA A 1 102 ? -13.135 2.389 8.808 1.00 89.56 102 ALA A CA 1
ATOM 790 C C . ALA A 1 102 ? -12.100 2.952 7.824 1.00 89.56 102 ALA A C 1
ATOM 792 O O . ALA A 1 102 ? -11.929 2.408 6.734 1.00 89.56 102 ALA A O 1
ATOM 793 N N . CYS A 1 103 ? -11.357 3.986 8.233 1.00 87.12 103 CYS A N 1
ATOM 794 C CA . CYS A 1 103 ? -10.225 4.495 7.458 1.00 87.12 103 CYS A CA 1
ATOM 795 C C . CYS A 1 103 ? -9.130 3.431 7.304 1.00 87.12 103 CYS A C 1
ATOM 797 O O . CYS A 1 103 ? -8.695 3.168 6.189 1.00 87.12 103 CYS A O 1
ATOM 799 N N . ALA A 1 104 ? -8.742 2.768 8.399 1.00 89.50 104 ALA A N 1
ATOM 800 C CA . ALA A 1 104 ? -7.718 1.724 8.360 1.00 89.50 104 ALA A CA 1
ATOM 801 C C . ALA A 1 104 ? -8.132 0.529 7.482 1.00 89.50 104 ALA A C 1
ATOM 803 O O . ALA A 1 104 ? -7.314 0.015 6.727 1.00 89.50 104 ALA A O 1
ATOM 804 N N . LEU A 1 105 ? -9.399 0.112 7.550 1.00 91.62 105 LEU A N 1
ATOM 805 C CA . LEU A 1 105 ? -9.961 -0.941 6.705 1.00 91.62 105 LEU A CA 1
ATOM 806 C C . LEU A 1 105 ? -9.839 -0.574 5.224 1.00 91.62 105 LEU A C 1
ATOM 808 O O . LEU A 1 105 ? -9.275 -1.338 4.447 1.00 91.62 105 LEU A O 1
ATOM 812 N N . ASN A 1 106 ? -10.297 0.626 4.862 1.00 90.56 106 ASN A N 1
ATOM 813 C CA . ASN A 1 106 ? -10.208 1.119 3.494 1.00 90.56 106 ASN A CA 1
ATOM 814 C C . ASN A 1 106 ? -8.752 1.206 3.008 1.00 90.56 106 ASN A C 1
ATOM 816 O O . ASN A 1 106 ? -8.470 0.868 1.860 1.00 90.56 106 ASN A O 1
ATOM 820 N N . ASP A 1 107 ? -7.824 1.627 3.868 1.00 91.12 107 ASP A N 1
ATOM 821 C CA . ASP A 1 107 ? -6.405 1.715 3.523 1.00 91.12 107 ASP A CA 1
ATOM 822 C C . ASP A 1 107 ? -5.793 0.329 3.275 1.00 91.12 107 ASP A C 1
ATOM 824 O O . ASP A 1 107 ? -5.043 0.157 2.310 1.00 91.12 107 ASP A O 1
ATOM 828 N N . PHE A 1 108 ? -6.137 -0.674 4.091 1.00 92.25 108 PHE A N 1
ATOM 829 C CA . PHE A 1 108 ? -5.684 -2.051 3.880 1.00 92.25 108 PHE A CA 1
ATOM 830 C C . PHE A 1 108 ? -6.289 -2.684 2.623 1.00 92.25 108 PHE A C 1
ATOM 832 O O . PHE A 1 108 ? -5.545 -3.311 1.868 1.00 92.25 108 PHE A O 1
ATOM 839 N N . ASP A 1 109 ? -7.578 -2.467 2.345 1.00 89.75 109 ASP A N 1
ATOM 840 C CA . ASP A 1 109 ? -8.218 -2.920 1.102 1.00 89.75 109 ASP A CA 1
ATOM 841 C C . ASP A 1 109 ? -7.550 -2.285 -0.128 1.00 89.75 109 ASP A C 1
ATOM 843 O O . ASP A 1 109 ? -7.180 -2.977 -1.081 1.00 89.75 109 ASP A O 1
ATOM 847 N N . CYS A 1 110 ? -7.311 -0.969 -0.087 1.00 90.12 110 CYS A N 1
ATOM 848 C CA . CYS A 1 110 ? -6.593 -0.257 -1.143 1.00 90.12 110 CYS A CA 1
ATOM 849 C C . CYS A 1 110 ? -5.167 -0.792 -1.322 1.00 90.12 110 CYS A C 1
ATOM 851 O O . CYS A 1 110 ? -4.698 -0.946 -2.451 1.00 90.12 110 CYS A O 1
ATOM 853 N N . ALA A 1 111 ? -4.445 -1.047 -0.230 1.00 89.56 111 ALA A N 1
ATOM 854 C CA . ALA A 1 111 ? -3.084 -1.567 -0.285 1.00 89.56 111 ALA A CA 1
ATOM 855 C C . ALA A 1 111 ? -3.048 -2.972 -0.901 1.00 89.56 111 ALA A C 1
ATOM 857 O O . ALA A 1 111 ? -2.268 -3.203 -1.826 1.00 89.56 111 ALA A O 1
ATOM 858 N N . ALA A 1 112 ? -3.924 -3.877 -0.453 1.00 90.25 112 ALA A N 1
ATOM 859 C CA . ALA A 1 112 ? -4.047 -5.224 -1.001 1.00 90.25 112 ALA A CA 1
ATOM 860 C C . ALA A 1 112 ? -4.347 -5.194 -2.507 1.00 90.25 112 ALA A C 1
ATOM 862 O O . ALA A 1 112 ? -3.723 -5.919 -3.278 1.00 90.25 112 ALA A O 1
ATOM 863 N N . GLU A 1 113 ? -5.253 -4.324 -2.956 1.00 89.25 113 GLU A N 1
ATOM 864 C CA . GLU A 1 113 ? -5.595 -4.203 -4.374 1.00 89.25 113 GLU A CA 1
ATOM 865 C C . GLU A 1 113 ? -4.409 -3.702 -5.220 1.00 89.25 113 GLU A C 1
ATOM 867 O O . GLU A 1 113 ? -4.137 -4.226 -6.304 1.00 89.25 113 GLU A O 1
ATOM 872 N N . HIS A 1 114 ? -3.672 -2.698 -4.737 1.00 89.94 114 HIS A N 1
ATOM 873 C CA . HIS A 1 114 ? -2.495 -2.187 -5.442 1.00 89.94 114 HIS A CA 1
ATOM 874 C C . HIS A 1 114 ? -1.362 -3.216 -5.516 1.00 89.94 114 HIS A C 1
ATOM 876 O O . HIS A 1 114 ? -0.725 -3.334 -6.564 1.00 89.94 114 HIS A O 1
ATOM 882 N N . LEU A 1 115 ? -1.119 -3.959 -4.433 1.00 91.75 115 LEU A N 1
ATOM 883 C CA . LEU A 1 115 ? -0.086 -4.994 -4.390 1.00 91.75 115 LEU A CA 1
ATOM 884 C C . LEU A 1 115 ? -0.452 -6.175 -5.297 1.00 91.75 115 LEU A C 1
ATOM 886 O O . LEU A 1 115 ? 0.388 -6.596 -6.087 1.00 91.75 115 LEU A O 1
ATOM 890 N N . HIS A 1 116 ? -1.712 -6.624 -5.302 1.00 89.38 116 HIS A N 1
ATOM 891 C CA . HIS A 1 116 ? -2.184 -7.637 -6.253 1.00 89.38 116 HIS A CA 1
ATOM 892 C C . HIS A 1 116 ? -2.004 -7.201 -7.710 1.00 89.38 116 HIS A C 1
ATOM 894 O O . HIS A 1 116 ? -1.428 -7.940 -8.502 1.00 89.38 116 HIS A O 1
ATOM 900 N N . ARG A 1 117 ? -2.400 -5.971 -8.067 1.00 84.94 117 ARG A N 1
ATOM 901 C CA . ARG A 1 117 ? -2.178 -5.444 -9.429 1.00 84.94 117 ARG A CA 1
ATOM 902 C C . ARG A 1 117 ? -0.702 -5.410 -9.817 1.00 84.94 117 ARG A C 1
ATOM 904 O O . ARG A 1 117 ? -0.369 -5.567 -10.992 1.00 84.94 117 ARG A O 1
ATOM 911 N N . LEU A 1 118 ? 0.181 -5.147 -8.854 1.00 88.31 118 LEU A N 1
ATOM 912 C CA . LEU A 1 118 ? 1.620 -5.153 -9.084 1.00 88.31 118 LEU A CA 1
ATOM 913 C C . LEU A 1 118 ? 2.131 -6.574 -9.349 1.00 88.31 118 LEU A C 1
ATOM 915 O O . LEU A 1 118 ? 2.926 -6.751 -10.266 1.00 88.31 118 LEU A O 1
ATOM 919 N N . LEU A 1 119 ? 1.654 -7.567 -8.598 1.00 91.31 119 LEU A N 1
ATOM 920 C CA . LEU A 1 119 ? 1.987 -8.982 -8.793 1.00 91.31 119 LEU A CA 1
ATOM 921 C C . LEU A 1 119 ? 1.482 -9.499 -10.147 1.00 91.31 119 LEU A C 1
ATOM 923 O O . LEU A 1 119 ? 2.258 -10.102 -10.888 1.00 91.31 119 LEU A O 1
ATOM 927 N N . ASP A 1 120 ? 0.239 -9.172 -10.515 1.00 88.44 120 ASP A N 1
ATOM 928 C CA . ASP A 1 120 ? -0.352 -9.507 -11.819 1.00 88.44 120 ASP A CA 1
ATOM 929 C C . ASP A 1 120 ? 0.482 -8.946 -12.976 1.00 88.44 120 ASP A C 1
ATOM 931 O O . ASP A 1 120 ? 0.726 -9.622 -13.971 1.00 88.44 120 ASP A O 1
ATOM 935 N N . LYS A 1 121 ? 0.965 -7.703 -12.844 1.00 90.19 121 LYS A N 1
ATOM 936 C CA . LYS A 1 121 ? 1.800 -7.054 -13.865 1.00 90.19 121 LYS A CA 1
ATOM 937 C C . LYS A 1 121 ? 3.096 -7.824 -14.150 1.00 90.19 121 LYS A C 1
ATOM 939 O O . LYS A 1 121 ? 3.619 -7.711 -15.258 1.00 90.19 121 LYS A O 1
ATOM 944 N N . TYR A 1 122 ? 3.630 -8.545 -13.166 1.00 89.31 122 TYR A N 1
ATOM 945 C CA . TYR A 1 122 ? 4.868 -9.316 -13.295 1.00 89.31 122 TYR A CA 1
ATOM 946 C C . TYR A 1 122 ? 4.626 -10.823 -13.446 1.00 89.31 122 TYR A C 1
ATOM 948 O O . TYR A 1 122 ? 5.572 -11.591 -13.283 1.00 89.31 122 TYR A O 1
ATOM 956 N N . ASP A 1 123 ? 3.391 -11.241 -13.758 1.00 88.56 123 ASP A N 1
ATOM 957 C CA . ASP A 1 123 ? 2.996 -12.650 -13.898 1.00 88.56 123 ASP A CA 1
ATOM 958 C C . ASP A 1 123 ? 3.460 -13.502 -12.699 1.00 88.56 123 ASP A C 1
ATOM 960 O O . ASP A 1 123 ? 3.953 -14.625 -12.854 1.00 88.56 123 ASP A O 1
ATOM 964 N N . TYR A 1 124 ? 3.356 -12.933 -11.491 1.00 90.06 124 TYR A N 1
ATOM 965 C CA . TYR A 1 124 ? 3.815 -13.584 -10.271 1.00 90.06 124 TYR A CA 1
ATOM 966 C C . TYR A 1 124 ? 3.130 -14.937 -10.080 1.00 90.06 124 TYR A C 1
ATOM 968 O O . TYR A 1 124 ? 1.907 -15.051 -10.155 1.00 90.06 124 TYR A O 1
ATOM 976 N N . LYS A 1 125 ? 3.931 -15.954 -9.761 1.00 86.62 125 LYS A N 1
ATOM 977 C CA . LYS A 1 125 ? 3.446 -17.264 -9.323 1.00 86.62 125 LYS A CA 1
ATOM 978 C C . LYS A 1 125 ? 3.875 -17.511 -7.883 1.00 86.62 125 LYS A C 1
ATOM 980 O O . LYS A 1 125 ? 5.057 -17.287 -7.601 1.00 86.62 125 LYS A O 1
ATOM 985 N N . PRO A 1 126 ? 2.986 -17.991 -7.000 1.00 79.25 126 PRO A N 1
ATOM 986 C CA . PRO A 1 126 ? 3.358 -18.413 -5.654 1.00 79.25 126 PRO A CA 1
ATOM 987 C C . PRO A 1 126 ? 4.482 -19.448 -5.678 1.00 79.25 126 PRO A C 1
ATOM 989 O O . PRO A 1 126 ? 4.613 -20.209 -6.640 1.00 79.25 126 PRO A O 1
ATOM 992 N N . LEU A 1 127 ? 5.292 -19.490 -4.619 1.00 74.56 127 LEU A N 1
ATOM 993 C CA . LEU A 1 127 ? 6.403 -20.4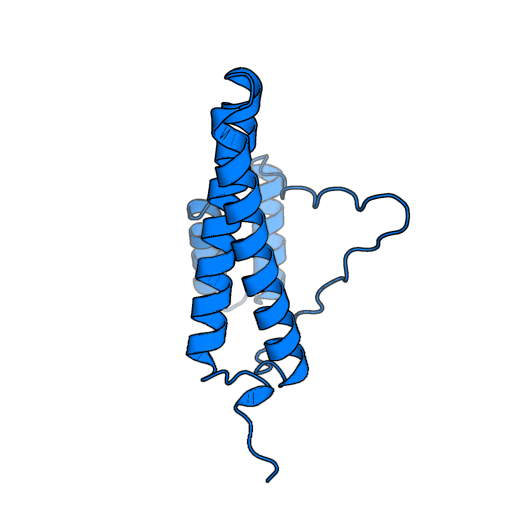39 -4.502 1.00 74.56 127 LEU A CA 1
ATOM 994 C C . LEU A 1 127 ? 5.942 -21.896 -4.653 1.00 74.56 127 LEU A C 1
ATOM 996 O O . LEU A 1 127 ? 6.684 -22.699 -5.210 1.00 74.56 127 LEU A O 1
ATOM 1000 N N . GLU A 1 128 ? 4.720 -22.235 -4.226 1.00 73.25 128 GLU A N 1
ATOM 1001 C CA . GLU A 1 128 ? 4.168 -23.585 -4.389 1.00 73.25 128 GLU A CA 1
ATOM 1002 C C . GLU A 1 128 ? 3.870 -23.964 -5.851 1.00 73.25 128 GLU A C 1
ATOM 1004 O O . GLU A 1 128 ? 3.748 -25.149 -6.161 1.00 73.25 128 GLU A O 1
ATOM 1009 N N . GLU A 1 129 ? 3.751 -22.980 -6.748 1.00 72.38 129 GLU A N 1
ATOM 1010 C CA . GLU A 1 129 ? 3.415 -23.160 -8.168 1.00 72.38 129 GLU A CA 1
ATOM 1011 C C . GLU A 1 129 ? 4.6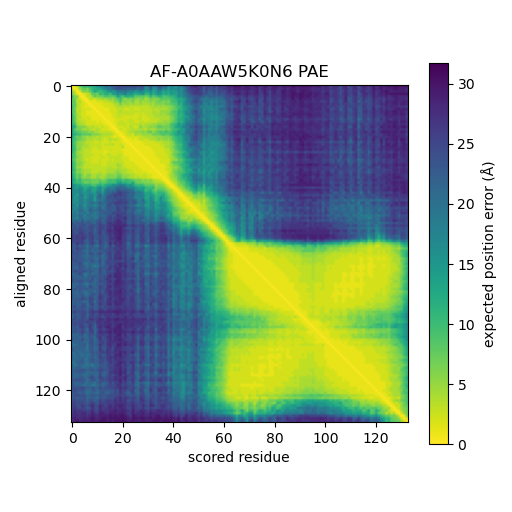19 -22.981 -9.109 1.00 72.38 129 GLU A C 1
ATOM 1013 O O . GLU A 1 129 ? 4.497 -23.154 -10.327 1.00 72.38 129 GLU A O 1
ATOM 1018 N N . ARG A 1 130 ? 5.790 -22.625 -8.568 1.00 74.38 130 ARG A N 1
ATOM 1019 C CA . ARG A 1 130 ? 7.054 -22.584 -9.311 1.00 74.38 130 ARG A CA 1
ATOM 1020 C C . ARG A 1 130 ? 7.653 -23.990 -9.296 1.00 74.38 130 ARG A C 1
ATOM 1022 O O . ARG A 1 130 ? 8.292 -24.377 -8.323 1.00 74.38 130 ARG A O 1
ATOM 1029 N N . GLU A 1 131 ? 7.388 -24.779 -10.337 1.00 62.50 131 GLU A N 1
ATOM 1030 C CA . GLU A 1 131 ? 8.025 -26.094 -10.501 1.00 62.50 131 GLU A CA 1
ATOM 1031 C C . GLU A 1 131 ? 9.563 -25.962 -10.449 1.00 62.50 131 GLU A C 1
ATOM 1033 O O . GLU A 1 131 ? 10.124 -24.968 -10.913 1.00 62.50 131 GLU A O 1
ATOM 1038 N N . GLU A 1 132 ? 10.231 -26.953 -9.841 1.00 53.25 132 GLU A N 1
ATOM 1039 C CA . GLU A 1 132 ? 11.694 -27.095 -9.830 1.00 53.25 132 GLU A CA 1
ATOM 1040 C C . GLU A 1 132 ? 12.204 -27.279 -11.275 1.00 53.25 132 GLU A C 1
ATOM 1042 O O . GLU A 1 132 ? 12.254 -28.406 -11.768 1.00 53.25 132 GLU A O 1
ATOM 1047 N N . ASP A 1 133 ? 12.557 -26.188 -11.958 1.00 46.34 133 ASP A N 1
ATOM 1048 C CA . ASP A 1 133 ? 13.321 -26.222 -13.219 1.00 46.34 133 ASP A CA 1
ATOM 1049 C C . ASP A 1 133 ? 14.829 -26.446 -12.978 1.00 46.34 133 ASP A C 1
ATOM 1051 O O . ASP A 1 133 ? 15.424 -25.754 -12.113 1.00 46.34 133 ASP A O 1
#

Secondary structure (DSSP, 8-state):
---HHHHHHHHHHHHT--TTS-HHHHHHHHHHHHHHTT----PPPPPPTT---------TT-PPPHHHHHHHHHHHHHHHHHHHHHHHHHTTS-HHHHHHHHHHHHHHHHHHHHHHHHHHHTT---GGGS---

Sequence (133 aa):
MTDVTTKLIHDTFIQNRPDKVGEQEAEELFNRWLEFHGFQPEEQPIAPAGFEYETVKTKEDSTPSSDDLDAIALASDNATNSAAMISDVMDSLPESTQEALACALNDFDCAAEHLHRLLDKYDYKPLEEREED

Mean predicted aligned error: 15.57 Å

Solvent-accessible surface area (backbone atoms only — not comparable to full-atom values): 8102 Å² total; per-residue (Å²): 128,84,49,72,66,55,54,53,52,49,55,51,51,61,73,66,48,56,96,89,52,51,71,72,56,42,51,55,52,50,53,52,49,33,54,75,72,67,50,71,77,80,73,76,76,80,59,58,93,95,54,78,78,79,79,79,74,82,65,80,92,63,79,76,50,73,69,53,49,51,53,44,49,53,50,23,52,51,23,47,52,50,24,51,56,46,60,74,47,39,87,80,48,59,68,80,54,32,60,61,44,50,55,54,34,51,51,22,50,53,48,20,54,53,38,47,54,53,38,59,74,66,69,65,67,59,78,94,71,55,74,94,124